Protein AF-A0A3C1JCA7-F1 (afdb_monomer)

Radius of gyration: 20.69 Å; Cα contacts (8 Å, |Δi|>4): 55; chains: 1; bounding box: 56×20×58 Å

Structure (mmCIF, N/CA/C/O backbone):
data_AF-A0A3C1JCA7-F1
#
_entry.id   AF-A0A3C1JCA7-F1
#
loop_
_atom_site.group_PDB
_atom_site.id
_atom_site.type_symbol
_atom_site.label_atom_id
_atom_site.label_alt_id
_atom_site.label_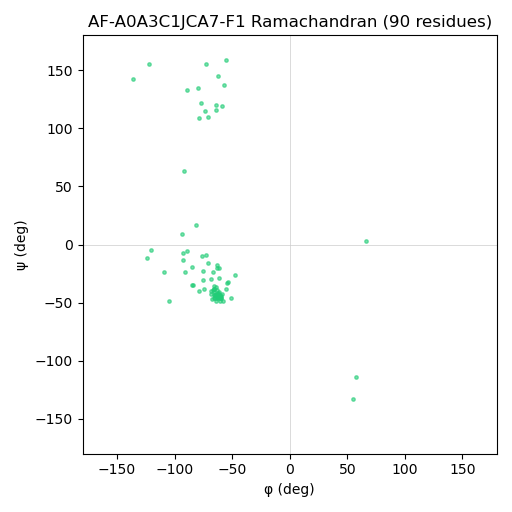comp_id
_atom_site.label_asym_id
_atom_site.label_entity_id
_atom_site.label_seq_id
_atom_site.pdbx_PDB_ins_code
_atom_site.Cartn_x
_atom_site.Cartn_y
_atom_site.Cartn_z
_atom_site.occupancy
_atom_site.B_iso_or_equiv
_atom_site.auth_seq_id
_atom_site.auth_comp_id
_atom_site.auth_asym_id
_atom_site.auth_atom_id
_atom_site.pdbx_PDB_model_num
ATOM 1 N N . MET A 1 1 ? -15.599 -6.159 27.131 1.00 44.47 1 MET A N 1
ATOM 2 C CA . MET A 1 1 ? -15.680 -4.690 27.244 1.00 44.47 1 MET A CA 1
ATOM 3 C C . MET A 1 1 ? -16.690 -4.238 26.215 1.00 44.47 1 MET A C 1
ATOM 5 O O . MET A 1 1 ? -16.390 -4.286 25.028 1.00 44.47 1 MET A O 1
ATOM 9 N N . GLU A 1 2 ? -17.920 -3.990 26.655 1.00 44.72 2 GLU A N 1
ATOM 10 C CA . GLU A 1 2 ? -19.039 -3.731 25.752 1.00 44.72 2 GLU A CA 1
ATOM 11 C C . GLU A 1 2 ? -18.906 -2.335 25.154 1.00 44.72 2 GLU A C 1
ATOM 13 O O . GLU A 1 2 ? -18.914 -1.318 25.845 1.00 44.72 2 GLU A O 1
ATOM 18 N N . ILE A 1 3 ? -18.715 -2.318 23.842 1.00 51.66 3 ILE A N 1
ATOM 19 C CA . ILE A 1 3 ? -18.825 -1.125 23.022 1.00 51.66 3 ILE A CA 1
ATOM 20 C C . ILE A 1 3 ? -20.321 -0.824 22.991 1.00 51.66 3 ILE A C 1
ATOM 22 O O . ILE A 1 3 ? -21.089 -1.597 22.420 1.00 51.66 3 ILE A O 1
ATOM 26 N N . GLY A 1 4 ? -20.750 0.247 23.656 1.00 54.81 4 GLY A N 1
ATOM 27 C CA . GLY A 1 4 ? -22.143 0.663 23.599 1.00 54.81 4 GLY A CA 1
ATOM 28 C C . GLY A 1 4 ? -22.522 0.938 22.145 1.00 54.81 4 GLY A C 1
ATOM 29 O O . GLY A 1 4 ? -21.958 1.835 21.525 1.00 54.81 4 GLY A O 1
ATOM 30 N N . ALA A 1 5 ? -23.499 0.198 21.618 1.00 56.81 5 ALA A N 1
ATOM 31 C CA . ALA A 1 5 ? -24.039 0.381 20.272 1.00 56.81 5 ALA A CA 1
ATOM 32 C C . ALA A 1 5 ? -24.394 1.842 19.875 1.00 56.81 5 ALA A C 1
ATOM 34 O O . ALA A 1 5 ? -24.335 2.128 18.679 1.00 56.81 5 ALA A O 1
ATOM 35 N N . PRO A 1 6 ? -24.725 2.788 20.792 1.00 65.88 6 PRO A N 1
ATOM 36 C CA . PRO A 1 6 ? -24.984 4.183 20.407 1.00 65.88 6 PRO A CA 1
ATOM 37 C C . PRO A 1 6 ? -23.759 5.123 20.396 1.00 65.88 6 PRO A C 1
ATOM 39 O O . PRO A 1 6 ? -23.901 6.287 20.008 1.00 65.88 6 PRO A O 1
ATOM 42 N N . ASP A 1 7 ? -22.565 4.692 20.821 1.00 63.94 7 ASP A N 1
ATOM 43 C CA . ASP A 1 7 ? -21.414 5.599 20.950 1.00 63.94 7 ASP A CA 1
ATOM 44 C C . ASP A 1 7 ? -20.749 5.873 19.578 1.00 63.94 7 ASP A C 1
ATOM 46 O O . ASP A 1 7 ? -20.063 5.028 19.002 1.00 63.94 7 ASP A O 1
ATOM 50 N N . ARG A 1 8 ? -20.906 7.103 19.058 1.00 70.81 8 ARG A N 1
ATOM 51 C CA . ARG A 1 8 ? -20.331 7.545 17.761 1.00 70.81 8 ARG A CA 1
ATOM 52 C C . ARG A 1 8 ? -18.800 7.619 17.765 1.00 70.81 8 ARG A C 1
ATOM 54 O O . ARG A 1 8 ? -18.169 7.573 16.709 1.00 70.81 8 ARG A O 1
ATOM 61 N N . TYR A 1 9 ? -18.201 7.767 18.943 1.00 70.88 9 TYR A N 1
ATOM 62 C CA . TYR A 1 9 ? -16.762 7.867 19.149 1.00 70.88 9 TYR A CA 1
ATOM 63 C C . TYR A 1 9 ? -16.333 7.011 20.343 1.00 70.88 9 TYR A C 1
ATOM 65 O O . TYR A 1 9 ? -17.004 6.926 21.367 1.00 70.88 9 TYR A O 1
ATOM 73 N N . CYS A 1 10 ? -15.173 6.377 20.218 1.00 72.12 10 CYS A N 1
ATOM 74 C CA . CYS A 1 10 ? -14.523 5.635 21.291 1.00 72.12 10 CYS A CA 1
ATOM 75 C C . CYS A 1 10 ? -14.131 6.582 22.436 1.00 72.12 10 CYS A C 1
ATOM 77 O O . CYS A 1 10 ? -13.248 7.415 22.253 1.00 72.12 10 CYS A O 1
ATOM 79 N N . ARG A 1 11 ? -14.709 6.433 23.635 1.00 67.44 11 ARG A N 1
ATOM 80 C CA . ARG A 1 11 ? -14.380 7.287 24.801 1.00 67.44 11 ARG A CA 1
ATOM 81 C C . ARG A 1 11 ? -12.922 7.193 25.253 1.00 67.44 11 ARG A C 1
ATOM 83 O O . ARG A 1 11 ? -12.384 8.145 25.797 1.00 67.44 11 ARG A O 1
ATOM 90 N N . HIS A 1 12 ? -12.282 6.050 25.025 1.00 68.06 12 HIS A N 1
ATOM 91 C CA . HIS A 1 12 ? -10.894 5.827 25.428 1.00 68.06 12 HIS A CA 1
ATOM 92 C C . HIS A 1 12 ? -9.883 6.356 24.403 1.00 68.06 12 HIS A C 1
ATOM 94 O O . HIS A 1 12 ? -8.804 6.813 24.755 1.00 68.06 12 HIS A O 1
ATOM 100 N N . CYS A 1 13 ? -10.227 6.273 23.118 1.00 69.62 13 CYS A N 1
ATOM 101 C CA . CYS A 1 13 ? -9.287 6.475 22.023 1.00 69.62 13 CYS A CA 1
ATOM 102 C C . CYS A 1 13 ? -9.656 7.626 21.078 1.00 69.62 13 CYS A C 1
ATOM 104 O O . CYS A 1 13 ? -8.899 7.918 20.157 1.00 69.62 13 CYS A O 1
ATOM 106 N N . GLY A 1 14 ? -10.820 8.256 21.265 1.00 67.38 14 GLY A N 1
ATOM 107 C CA . GLY A 1 14 ? -11.317 9.38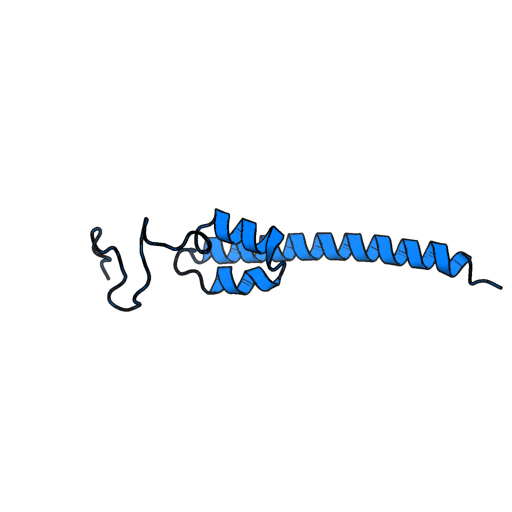4 20.470 1.00 67.38 14 GLY A CA 1
ATOM 108 C C . GLY A 1 14 ? -11.637 9.061 19.005 1.00 67.38 14 GLY A C 1
ATOM 109 O O . GLY A 1 14 ? -11.980 9.953 18.238 1.00 67.38 14 GLY A O 1
ATOM 110 N N . LYS A 1 15 ? -11.511 7.798 18.581 1.00 68.75 15 LYS A N 1
ATOM 111 C CA . LYS A 1 15 ?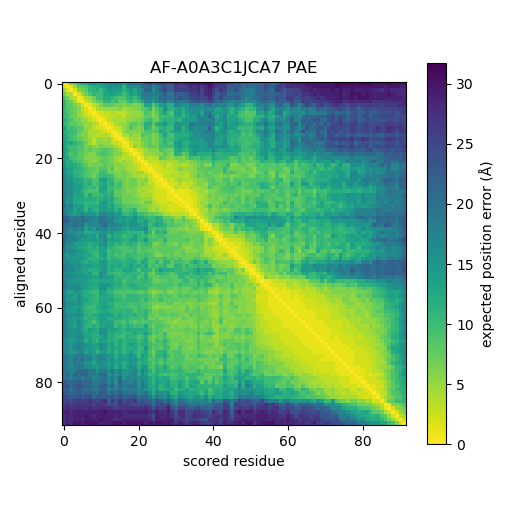 -11.717 7.384 17.186 1.00 68.75 15 LYS A CA 1
ATOM 112 C C . LYS A 1 15 ? -13.208 7.240 16.872 1.00 68.75 15 LYS A C 1
ATOM 114 O O . LYS A 1 15 ? -13.938 6.633 17.656 1.00 68.75 15 LYS A O 1
ATOM 119 N N . GLY A 1 16 ? -13.635 7.767 15.723 1.00 68.69 16 GLY A N 1
ATOM 120 C CA . GLY A 1 16 ? -14.998 7.602 15.210 1.00 68.69 16 GLY A CA 1
ATOM 121 C C . GLY A 1 16 ? -15.331 6.133 14.927 1.00 68.69 16 GLY A C 1
ATOM 122 O O . GLY A 1 16 ? -14.452 5.368 14.525 1.00 68.69 16 GLY A O 1
ATOM 123 N N . GLN A 1 17 ? -16.584 5.743 15.157 1.00 68.94 17 GLN A N 1
ATOM 124 C CA . GLN A 1 17 ? -17.107 4.391 14.938 1.00 68.94 17 GLN A CA 1
ATOM 125 C C . GLN A 1 17 ? -18.290 4.407 13.957 1.00 68.94 17 GLN A C 1
ATOM 127 O O . GLN A 1 17 ? -18.957 5.429 13.786 1.00 68.94 17 GLN A O 1
ATOM 132 N N . GLY A 1 18 ? -18.538 3.276 13.287 1.00 71.12 18 GLY A N 1
ATOM 133 C CA . GLY A 1 18 ? -19.610 3.131 12.294 1.00 71.12 18 GLY A CA 1
ATOM 134 C C . GLY A 1 18 ? -19.516 4.130 11.132 1.00 71.12 18 GLY A C 1
ATOM 135 O O . GLY A 1 18 ? -18.586 4.096 10.327 1.00 71.12 18 GLY A O 1
ATOM 136 N N . GLU A 1 19 ? -20.493 5.032 11.030 1.00 67.94 19 GLU A N 1
ATOM 137 C CA . GLU A 1 19 ? -20.533 6.049 9.972 1.00 67.94 19 GLU A CA 1
ATOM 138 C C . GLU A 1 19 ? -19.552 7.210 10.175 1.00 67.94 19 GLU A C 1
ATOM 140 O O . GLU A 1 19 ? -19.137 7.817 9.189 1.00 67.94 19 GLU A O 1
ATOM 145 N N . TYR A 1 20 ? -19.117 7.481 11.411 1.00 70.38 20 TYR A N 1
ATOM 146 C CA . TYR A 1 20 ? -18.278 8.640 11.770 1.00 70.38 20 TYR A CA 1
ATOM 147 C C . TYR A 1 20 ? -16.785 8.444 11.491 1.00 70.38 20 TYR A C 1
ATOM 149 O O . TYR A 1 20 ? -15.921 9.160 12.001 1.00 70.38 20 TYR A O 1
ATOM 157 N N . ILE A 1 21 ? -16.464 7.448 10.678 1.00 72.25 21 ILE A N 1
ATOM 158 C CA . ILE A 1 21 ? -15.104 7.132 10.283 1.00 72.25 21 ILE A CA 1
ATOM 159 C C . ILE A 1 21 ? -14.747 7.922 9.025 1.00 72.25 21 ILE A C 1
ATOM 161 O O . ILE A 1 21 ? -15.494 7.864 8.041 1.00 72.25 21 ILE A O 1
ATOM 165 N N . PRO A 1 22 ? -13.572 8.576 8.994 1.00 73.25 22 PRO A N 1
ATOM 166 C CA . PRO A 1 22 ? -13.107 9.261 7.800 1.00 73.25 22 PRO A CA 1
ATOM 167 C C . PRO A 1 22 ? -13.029 8.317 6.597 1.00 73.25 22 PRO A C 1
ATOM 169 O O . PRO A 1 22 ? -12.539 7.192 6.706 1.00 73.25 22 PRO A O 1
ATOM 172 N N . TRP A 1 23 ? -13.475 8.783 5.430 1.00 72.50 23 TRP A N 1
ATOM 173 C CA . TRP A 1 23 ? -13.586 7.975 4.209 1.00 72.50 23 TRP A CA 1
ATOM 174 C C . TRP A 1 23 ? -12.280 7.256 3.823 1.00 72.50 23 TRP A C 1
ATOM 176 O O . TRP A 1 23 ? -12.324 6.131 3.334 1.00 72.50 23 TRP A O 1
ATOM 186 N N . TYR A 1 24 ? -11.123 7.856 4.118 1.00 67.75 24 TYR A N 1
ATOM 187 C CA . TYR A 1 24 ? -9.794 7.296 3.851 1.00 67.75 24 TYR A CA 1
ATOM 188 C C . TYR A 1 24 ? -9.418 6.106 4.752 1.00 67.75 24 TYR A C 1
ATOM 190 O O . TYR A 1 24 ? -8.508 5.354 4.420 1.00 67.75 24 TYR A O 1
ATOM 198 N N . TYR A 1 25 ? -10.131 5.888 5.862 1.00 67.75 25 TYR A N 1
ATOM 199 C CA . TYR A 1 25 ? -10.013 4.681 6.691 1.00 67.75 25 TYR A CA 1
ATOM 200 C C . TYR A 1 25 ? -11.019 3.582 6.315 1.00 67.75 25 TYR A C 1
ATOM 202 O O . TYR A 1 25 ? -10.922 2.467 6.837 1.00 67.75 25 TYR A O 1
ATOM 210 N N . ARG A 1 26 ? -11.972 3.855 5.409 1.00 72.06 26 ARG A N 1
ATOM 211 C CA . ARG A 1 26 ? -12.862 2.821 4.858 1.00 72.06 26 ARG A CA 1
ATOM 212 C C . ARG A 1 26 ? -12.087 1.924 3.892 1.00 72.06 26 ARG A C 1
ATOM 214 O O . ARG A 1 26 ? -11.115 2.356 3.281 1.00 72.06 26 ARG A O 1
ATOM 221 N N . HIS A 1 27 ? -12.556 0.689 3.713 1.00 67.88 27 HIS A N 1
ATOM 222 C CA . HIS A 1 27 ? -11.911 -0.316 2.855 1.00 67.88 27 HIS A CA 1
ATOM 223 C C . HIS A 1 27 ? -11.614 0.216 1.444 1.00 67.88 27 HIS A C 1
ATOM 225 O O . HIS A 1 27 ? -10.491 0.104 0.962 1.00 67.88 27 HIS A O 1
ATOM 231 N N . TRP A 1 28 ? -12.583 0.893 0.828 1.00 70.94 28 TRP A N 1
ATOM 232 C CA . TRP A 1 28 ? -12.422 1.525 -0.484 1.00 70.94 28 TRP A CA 1
ATOM 233 C C . TRP A 1 28 ? -11.425 2.689 -0.478 1.00 70.94 28 TRP A C 1
ATOM 235 O O . TRP A 1 28 ? -10.627 2.809 -1.402 1.00 70.94 28 TRP A O 1
ATOM 245 N N . GLY A 1 29 ? -11.422 3.515 0.574 1.00 72.06 29 GLY A N 1
ATOM 246 C CA . GLY A 1 29 ? -10.485 4.633 0.712 1.00 72.06 29 GLY A CA 1
ATOM 247 C C . GLY A 1 29 ? -9.037 4.169 0.867 1.00 72.06 29 GLY A C 1
ATOM 248 O O . GLY A 1 29 ? -8.145 4.748 0.252 1.00 72.06 29 GLY A O 1
ATOM 249 N N . ILE A 1 30 ? -8.814 3.078 1.608 1.00 70.19 30 ILE A N 1
ATOM 250 C CA . ILE A 1 30 ? -7.500 2.439 1.740 1.00 70.19 30 ILE A CA 1
ATOM 251 C C . ILE A 1 30 ? -7.037 1.903 0.383 1.00 70.19 30 ILE A C 1
ATOM 253 O O . ILE A 1 30 ? -5.918 2.198 -0.023 1.00 70.19 30 ILE A O 1
ATOM 257 N N . ILE A 1 31 ? -7.885 1.171 -0.348 1.00 69.31 31 ILE A N 1
ATOM 258 C CA . ILE A 1 31 ? -7.544 0.648 -1.684 1.00 69.31 31 ILE A CA 1
ATOM 259 C C . ILE A 1 31 ? -7.168 1.791 -2.631 1.00 69.31 31 ILE A C 1
ATOM 261 O O . 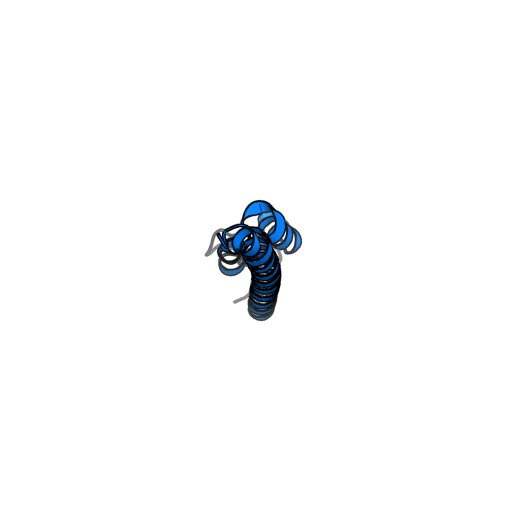ILE A 1 31 ? -6.121 1.742 -3.273 1.00 69.31 31 ILE A O 1
ATOM 265 N N . LEU A 1 32 ? -7.985 2.844 -2.673 1.00 73.62 32 LEU A N 1
ATOM 266 C CA . LEU A 1 32 ? -7.789 3.976 -3.574 1.00 73.62 32 LEU A CA 1
ATOM 267 C C . LEU A 1 32 ? -6.508 4.750 -3.234 1.00 73.62 32 LEU A C 1
ATOM 269 O O . LEU A 1 32 ? -5.712 5.033 -4.124 1.00 73.62 32 LEU A O 1
ATOM 273 N N . MET A 1 33 ? -6.238 5.008 -1.951 1.00 69.69 33 MET A N 1
ATOM 274 C CA . MET A 1 33 ? -4.988 5.644 -1.518 1.00 69.69 33 MET A CA 1
ATOM 275 C C . MET A 1 33 ? -3.755 4.783 -1.781 1.00 69.69 33 MET A C 1
ATOM 277 O O . MET A 1 33 ? -2.700 5.312 -2.130 1.00 69.69 33 MET A O 1
ATOM 281 N N . THR A 1 34 ? -3.879 3.467 -1.640 1.00 68.19 34 THR A N 1
ATOM 282 C CA . THR A 1 34 ? -2.753 2.557 -1.850 1.00 68.19 34 THR A CA 1
ATOM 283 C C . THR A 1 34 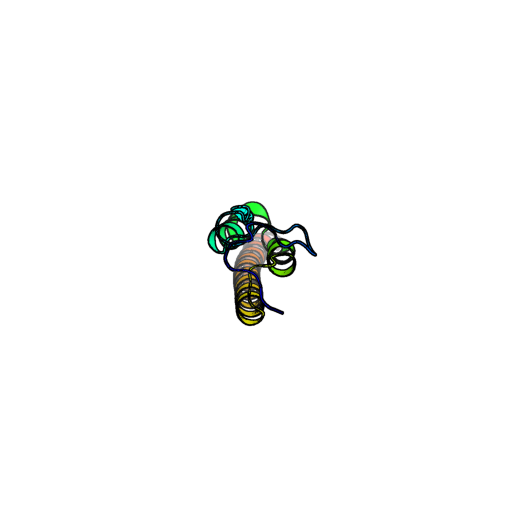? -2.424 2.398 -3.332 1.00 68.19 34 THR A C 1
ATOM 285 O O . THR A 1 34 ? -1.253 2.374 -3.692 1.00 68.19 34 THR A O 1
ATOM 288 N N . LEU A 1 35 ? -3.436 2.350 -4.202 1.00 67.00 35 LEU A N 1
ATOM 289 C CA . LEU A 1 35 ? -3.237 2.229 -5.648 1.00 67.00 35 LEU A CA 1
ATOM 290 C C . LEU A 1 35 ? -2.848 3.552 -6.319 1.00 67.00 35 LEU A C 1
ATOM 292 O O . LEU A 1 35 ? -1.998 3.539 -7.202 1.00 67.00 35 LEU A O 1
ATOM 296 N N . PHE A 1 36 ? -3.445 4.680 -5.918 1.00 66.00 36 PHE A N 1
ATOM 297 C CA . PHE A 1 36 ? -3.297 5.953 -6.641 1.00 66.00 36 PHE A CA 1
ATOM 298 C C . PHE A 1 36 ? -2.462 7.017 -5.922 1.00 66.00 36 PHE A C 1
ATOM 300 O O . PHE A 1 36 ? -1.955 7.916 -6.582 1.00 66.00 36 PHE A O 1
ATOM 307 N N . GLY A 1 37 ? -2.337 6.965 -4.593 1.00 64.12 37 GLY A N 1
ATOM 308 C CA . GLY A 1 37 ? -1.710 8.049 -3.824 1.00 64.12 37 GLY A CA 1
ATOM 309 C C . GLY A 1 37 ? -0.304 7.740 -3.318 1.00 64.12 37 GLY A C 1
ATOM 310 O O . GLY A 1 37 ? 0.597 8.562 -3.444 1.00 64.12 37 GLY A O 1
ATOM 311 N N . LEU A 1 38 ? -0.123 6.573 -2.699 1.00 63.62 38 LEU A N 1
ATOM 312 C CA . LEU A 1 38 ? 1.054 6.277 -1.871 1.00 63.62 38 LEU A CA 1
ATOM 313 C C . LEU A 1 38 ? 1.825 5.024 -2.306 1.00 63.62 38 LEU A C 1
ATOM 315 O O . LEU A 1 38 ? 2.927 4.792 -1.809 1.00 63.62 38 LEU A O 1
ATOM 319 N N . GLY A 1 39 ? 1.278 4.200 -3.204 1.00 69.75 39 GLY A N 1
ATOM 320 C CA . GLY A 1 39 ? 1.897 2.928 -3.581 1.00 69.75 39 GLY A CA 1
ATOM 321 C C . GLY A 1 39 ? 2.164 2.051 -2.343 1.00 69.75 39 GLY A C 1
ATOM 322 O O . GLY A 1 39 ? 1.293 1.946 -1.472 1.00 69.75 39 GLY A O 1
ATOM 323 N N . PRO A 1 40 ? 3.365 1.460 -2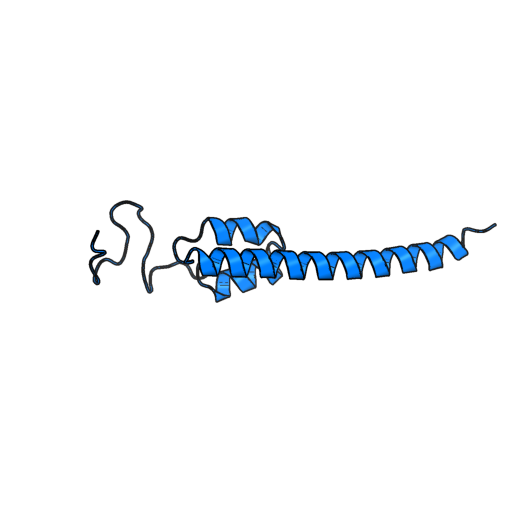.181 1.00 66.06 40 PRO A N 1
ATOM 324 C CA . PRO A 1 40 ? 3.681 0.619 -1.022 1.00 66.06 40 PRO A CA 1
ATOM 325 C C . PRO A 1 40 ? 3.593 1.370 0.320 1.00 66.06 40 PRO A C 1
ATOM 327 O O . PRO A 1 40 ? 3.381 0.746 1.359 1.00 66.06 40 PRO A O 1
ATOM 330 N N . PHE A 1 41 ? 3.660 2.708 0.331 1.00 68.62 41 PHE A N 1
ATOM 331 C CA . PHE A 1 41 ? 3.515 3.509 1.553 1.00 68.62 41 PHE A CA 1
ATOM 332 C C . PHE A 1 41 ? 2.071 3.559 2.090 1.00 68.62 41 PHE A C 1
ATOM 334 O O . PHE A 1 41 ? 1.853 3.972 3.231 1.00 68.62 41 PHE A O 1
ATOM 341 N N . GLY A 1 42 ? 1.080 3.063 1.334 1.00 65.69 42 GLY A N 1
ATOM 342 C CA . GLY A 1 42 ? -0.295 2.878 1.818 1.00 65.69 42 GLY A CA 1
ATOM 343 C C . GLY A 1 42 ? -0.412 1.872 2.974 1.00 65.69 42 GLY A C 1
ATOM 344 O O . GLY A 1 42 ? -1.373 1.915 3.744 1.00 65.69 42 GLY A O 1
ATOM 345 N N . LEU A 1 43 ? 0.609 1.028 3.181 1.00 66.00 43 LEU A N 1
ATOM 346 C CA . LEU A 1 43 ? 0.710 0.111 4.323 1.00 66.00 43 LEU A CA 1
ATOM 347 C C . LEU A 1 43 ? 0.580 0.812 5.683 1.00 66.00 43 LEU A C 1
ATOM 349 O O . LEU A 1 43 ? -0.011 0.256 6.612 1.00 66.00 43 LEU A O 1
ATOM 353 N N . ILE A 1 44 ? 1.04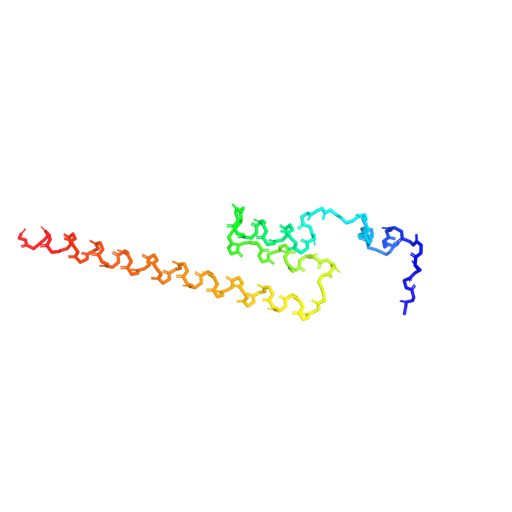9 2.058 5.798 1.00 69.00 44 ILE A N 1
ATOM 354 C CA . ILE A 1 44 ? 0.943 2.839 7.038 1.00 69.00 44 ILE A CA 1
ATOM 355 C C . ILE A 1 44 ? -0.530 3.093 7.399 1.00 69.00 44 ILE A C 1
ATOM 357 O O . ILE A 1 44 ? -0.913 2.989 8.567 1.00 69.00 44 ILE A O 1
ATOM 361 N N . LEU A 1 45 ? -1.385 3.364 6.407 1.00 66.25 45 LEU A N 1
ATOM 362 C CA . LEU A 1 45 ? -2.824 3.571 6.609 1.00 66.25 45 LEU A CA 1
ATOM 363 C C . LEU A 1 45 ? -3.525 2.278 7.038 1.00 66.25 45 LEU A C 1
ATOM 365 O O . LEU A 1 45 ? -4.357 2.303 7.947 1.00 66.25 45 LEU A O 1
ATOM 369 N N . VAL A 1 46 ? -3.141 1.143 6.447 1.00 67.81 46 VAL A N 1
ATOM 370 C CA . VAL A 1 46 ? -3.653 -0.193 6.799 1.00 67.81 46 VAL A CA 1
ATOM 371 C C . VAL A 1 46 ? -3.347 -0.534 8.262 1.00 67.81 46 VAL A C 1
ATOM 373 O O . VAL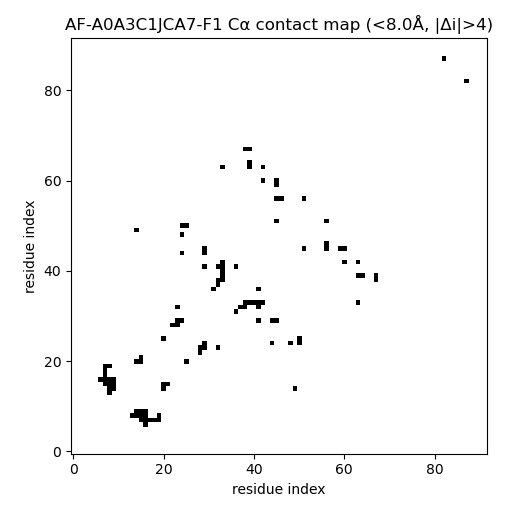 A 1 46 ? -4.215 -1.016 8.994 1.00 67.81 46 VAL A O 1
ATOM 376 N N . TRP A 1 47 ? -2.130 -0.236 8.720 1.00 66.19 47 TRP A N 1
ATOM 377 C CA . TRP A 1 47 ? -1.687 -0.525 10.087 1.00 66.19 47 TRP A CA 1
ATOM 378 C C . TRP A 1 47 ? -2.282 0.428 11.125 1.00 66.19 47 TRP A C 1
ATOM 380 O O . TRP A 1 47 ? -2.524 0.038 12.271 1.00 66.19 47 TRP A O 1
ATOM 390 N N . ARG A 1 48 ? -2.558 1.670 10.727 1.00 67.81 48 ARG A N 1
ATOM 391 C CA . ARG A 1 48 ? -3.145 2.692 11.599 1.00 67.81 48 ARG A CA 1
ATOM 392 C C . ARG A 1 48 ? -4.673 2.615 11.665 1.00 67.81 48 ARG A C 1
ATOM 394 O O . ARG A 1 48 ? -5.259 3.127 12.626 1.00 67.81 48 ARG A O 1
ATOM 401 N N . SER A 1 49 ? -5.312 1.954 10.694 1.00 63.41 49 SER A N 1
ATOM 402 C CA . SER A 1 49 ? -6.766 1.810 10.644 1.00 63.41 49 SER A CA 1
ATOM 403 C C . SER A 1 49 ? -7.292 0.994 11.838 1.00 63.41 49 SER A C 1
ATOM 405 O O . SER A 1 49 ? -6.900 -0.167 12.009 1.00 63.41 49 SER A O 1
ATOM 407 N N . PRO A 1 50 ? -8.177 1.576 12.673 1.00 62.78 50 PRO A N 1
ATOM 408 C CA . PRO A 1 50 ? -8.834 0.891 13.790 1.00 62.78 50 PRO A CA 1
ATOM 409 C C . PRO A 1 50 ? -9.970 -0.045 13.344 1.00 62.78 50 PRO A C 1
ATOM 411 O O . PRO A 1 50 ? -10.499 -0.781 14.166 1.00 62.78 50 PRO A O 1
ATOM 414 N N . LEU A 1 51 ? -10.366 0.017 12.070 1.00 63.47 51 LEU A N 1
ATOM 415 C CA . LEU A 1 51 ? -11.506 -0.719 11.514 1.00 63.47 51 LEU A CA 1
ATOM 416 C C . LEU A 1 51 ? -11.169 -2.078 10.953 1.00 63.47 51 LEU A C 1
ATOM 418 O O . LEU A 1 51 ? -12.054 -2.912 10.791 1.00 63.47 51 LEU A O 1
ATOM 422 N N . LEU A 1 52 ? -9.913 -2.273 10.571 1.00 64.38 52 LEU A N 1
ATOM 423 C CA . LEU A 1 52 ? -9.501 -3.534 9.996 1.00 64.38 52 LEU A CA 1
ATOM 424 C C . LEU A 1 52 ? -9.338 -4.549 11.119 1.00 64.38 52 LEU A C 1
ATOM 426 O O . LEU A 1 52 ? -8.518 -4.366 12.023 1.00 64.38 52 LEU A O 1
ATOM 430 N N . SER A 1 53 ? -10.087 -5.645 11.012 1.00 66.12 53 SER A N 1
ATOM 431 C CA . SER A 1 53 ? -9.794 -6.864 11.755 1.00 66.12 53 SER A CA 1
ATOM 432 C C . SER A 1 53 ? -8.357 -7.317 11.465 1.00 66.12 53 SER A C 1
ATOM 434 O O . SER A 1 53 ? -7.753 -6.953 10.448 1.00 66.12 53 SER A O 1
ATOM 436 N N . ARG A 1 54 ? -7.782 -8.123 12.364 1.00 70.31 54 ARG A N 1
ATOM 437 C CA . ARG A 1 54 ? -6.420 -8.655 12.186 1.00 70.31 54 ARG A CA 1
ATOM 438 C C . ARG A 1 54 ? -6.269 -9.401 10.854 1.00 70.31 54 ARG A C 1
ATOM 440 O O . ARG A 1 54 ? -5.253 -9.240 10.185 1.00 70.31 54 ARG A O 1
ATOM 447 N N . GLU A 1 55 ? -7.304 -10.135 10.451 1.00 69.56 55 GLU A N 1
ATOM 448 C CA . GLU A 1 55 ? -7.360 -10.872 9.185 1.00 69.56 55 GLU A CA 1
ATOM 449 C C . GLU A 1 55 ? -7.391 -9.939 7.974 1.00 69.56 55 GLU A C 1
ATOM 451 O O . GLU A 1 55 ? -6.590 -10.095 7.055 1.00 69.56 55 GLU A O 1
ATOM 456 N N . ALA A 1 56 ? -8.242 -8.907 7.998 1.00 68.69 56 ALA A N 1
ATOM 457 C CA . ALA A 1 56 ? -8.303 -7.932 6.915 1.00 68.69 56 ALA A CA 1
ATOM 458 C C . ALA A 1 56 ? -6.958 -7.207 6.752 1.00 68.69 56 ALA A C 1
ATOM 460 O O . ALA A 1 56 ? -6.470 -7.033 5.638 1.00 68.69 56 ALA A O 1
ATOM 461 N N . ARG A 1 57 ? -6.302 -6.844 7.860 1.00 73.44 57 ARG A N 1
ATOM 462 C CA . ARG A 1 57 ? -4.969 -6.220 7.840 1.00 73.44 57 ARG A CA 1
ATOM 463 C C . ARG A 1 57 ? -3.919 -7.105 7.165 1.00 73.44 57 ARG A C 1
ATOM 465 O O . ARG A 1 57 ? -3.119 -6.594 6.376 1.00 73.44 57 ARG A O 1
ATOM 472 N N . ALA A 1 58 ? -3.936 -8.406 7.447 1.00 73.69 58 ALA A N 1
ATOM 473 C CA . ALA A 1 58 ? -3.051 -9.371 6.802 1.00 73.69 58 ALA A CA 1
ATOM 474 C C . ALA A 1 58 ? -3.358 -9.504 5.301 1.00 73.69 58 ALA A C 1
ATOM 476 O O . ALA A 1 58 ? -2.438 -9.412 4.489 1.00 73.69 58 ALA A O 1
ATOM 477 N N . ALA A 1 59 ? -4.637 -9.617 4.925 1.00 79.25 59 ALA A N 1
ATOM 478 C CA . ALA A 1 59 ? -5.066 -9.716 3.530 1.00 79.25 59 ALA A CA 1
ATOM 479 C C . ALA A 1 59 ? -4.643 -8.493 2.699 1.00 79.25 59 ALA A C 1
ATOM 481 O O . ALA A 1 59 ? -4.065 -8.644 1.624 1.00 79.25 59 ALA A O 1
ATOM 482 N N . TYR A 1 60 ? -4.851 -7.278 3.220 1.00 73.31 60 TYR A N 1
ATOM 483 C CA . TYR A 1 60 ? -4.414 -6.052 2.547 1.00 73.31 60 TYR A CA 1
ATOM 484 C C . TYR A 1 60 ? -2.893 -5.973 2.428 1.00 73.31 60 TYR A C 1
ATOM 486 O O . TYR A 1 60 ? -2.385 -5.629 1.368 1.00 73.31 60 TYR A O 1
ATOM 494 N N . THR A 1 61 ? -2.155 -6.332 3.479 1.00 79.44 61 THR A N 1
ATOM 495 C CA . THR A 1 61 ? -0.685 -6.340 3.437 1.00 79.44 61 THR A CA 1
ATOM 496 C C . THR A 1 61 ? -0.169 -7.294 2.359 1.00 79.44 61 THR A C 1
ATOM 498 O O . THR A 1 61 ? 0.673 -6.907 1.549 1.00 79.44 61 THR A O 1
ATOM 501 N N . ALA A 1 62 ? -0.720 -8.510 2.300 1.00 81.69 62 ALA A N 1
ATOM 502 C CA . ALA A 1 62 ? -0.373 -9.503 1.290 1.00 81.69 62 ALA A CA 1
ATOM 503 C C . ALA A 1 62 ? -0.715 -9.023 -0.131 1.00 81.69 62 ALA A C 1
ATOM 505 O O . ALA A 1 62 ? 0.120 -9.123 -1.027 1.00 81.69 62 ALA A O 1
ATOM 506 N N . ALA A 1 63 ? -1.902 -8.441 -0.331 1.00 81.88 63 ALA A N 1
ATOM 507 C CA . ALA A 1 63 ? -2.317 -7.908 -1.626 1.00 81.88 63 ALA A CA 1
ATOM 508 C C . ALA A 1 63 ? -1.402 -6.769 -2.107 1.00 81.88 63 ALA A C 1
ATOM 510 O O . ALA A 1 63 ? -0.990 -6.758 -3.265 1.00 81.88 63 ALA A O 1
ATOM 511 N N . ILE A 1 64 ? -1.038 -5.837 -1.221 1.00 79.56 64 ILE A N 1
ATOM 512 C CA . ILE A 1 64 ? -0.154 -4.709 -1.552 1.00 79.56 64 ILE A CA 1
ATOM 513 C C . ILE A 1 64 ? 1.241 -5.207 -1.923 1.00 79.56 64 ILE A C 1
ATOM 515 O O . ILE A 1 64 ? 1.804 -4.751 -2.917 1.00 79.56 64 ILE A O 1
ATOM 519 N N . LEU A 1 65 ? 1.789 -6.159 -1.162 1.00 82.25 65 LEU A N 1
ATOM 520 C CA . LEU A 1 65 ? 3.082 -6.770 -1.472 1.00 82.25 65 LEU A CA 1
ATOM 521 C C . LEU A 1 65 ? 3.060 -7.479 -2.826 1.00 82.25 65 LEU A C 1
ATOM 523 O O . LEU A 1 65 ? 3.972 -7.280 -3.625 1.00 82.25 65 LEU A O 1
ATOM 527 N N . LEU A 1 66 ? 2.003 -8.245 -3.110 1.00 84.31 66 LEU A N 1
ATOM 528 C CA . LEU A 1 66 ? 1.843 -8.944 -4.382 1.00 84.31 66 LEU A CA 1
ATOM 529 C C . LEU A 1 66 ? 1.801 -7.961 -5.559 1.00 84.31 66 LEU A C 1
ATOM 531 O O . LEU A 1 66 ? 2.534 -8.127 -6.530 1.00 84.31 66 LEU A O 1
ATOM 535 N N . VAL A 1 67 ? 0.979 -6.914 -5.459 1.00 83.00 67 VAL A N 1
ATOM 536 C CA . VAL A 1 67 ? 0.872 -5.883 -6.501 1.00 83.00 67 VAL A CA 1
ATOM 537 C C . VAL A 1 67 ? 2.201 -5.153 -6.680 1.00 83.00 67 VAL A C 1
ATOM 539 O O . VAL A 1 67 ? 2.654 -4.982 -7.809 1.00 83.00 67 VAL A O 1
ATOM 542 N N . THR A 1 68 ? 2.862 -4.777 -5.583 1.00 81.94 68 THR A N 1
ATOM 543 C CA . THR A 1 68 ? 4.168 -4.101 -5.625 1.00 81.94 68 THR A CA 1
ATOM 544 C C . THR A 1 68 ? 5.214 -4.973 -6.317 1.00 81.94 68 THR A C 1
ATOM 546 O O . THR A 1 68 ? 5.937 -4.487 -7.184 1.00 81.94 68 THR A O 1
ATOM 549 N N . TYR A 1 69 ? 5.262 -6.266 -5.988 1.00 85.31 69 TYR A N 1
ATOM 550 C CA . TYR A 1 69 ? 6.170 -7.223 -6.614 1.00 85.31 69 TYR A CA 1
ATOM 551 C C . TYR A 1 69 ? 5.900 -7.375 -8.113 1.00 85.31 69 TYR A C 1
ATOM 553 O O . TYR A 1 69 ? 6.832 -7.312 -8.910 1.00 85.31 69 TYR A O 1
ATOM 561 N N . LEU A 1 70 ? 4.632 -7.512 -8.514 1.00 86.94 70 LEU A N 1
ATOM 562 C CA . LEU A 1 70 ? 4.264 -7.618 -9.926 1.00 86.94 70 LEU A CA 1
ATOM 563 C C . LEU A 1 70 ? 4.676 -6.371 -10.711 1.00 86.94 70 LEU A C 1
ATOM 565 O O . LEU A 1 70 ? 5.256 -6.491 -11.786 1.00 86.94 70 LEU A O 1
ATOM 569 N N . VAL A 1 71 ? 4.413 -5.177 -10.180 1.00 85.75 71 VAL A N 1
ATOM 570 C CA . VAL A 1 71 ? 4.812 -3.918 -10.827 1.00 85.75 71 VAL A CA 1
ATOM 571 C C . VAL A 1 71 ? 6.335 -3.825 -10.939 1.00 85.75 71 VAL A C 1
ATOM 573 O O . VAL A 1 71 ? 6.845 -3.482 -12.006 1.00 85.75 71 VAL A O 1
ATOM 576 N N . ALA A 1 72 ? 7.063 -4.184 -9.880 1.00 85.44 72 ALA A N 1
ATOM 577 C CA . ALA A 1 72 ? 8.521 -4.195 -9.881 1.00 85.44 72 ALA A CA 1
ATOM 578 C C . ALA A 1 72 ? 9.098 -5.193 -10.901 1.00 85.44 72 ALA A C 1
ATOM 580 O O . ALA A 1 72 ? 10.004 -4.829 -11.644 1.00 85.44 72 ALA A O 1
ATOM 581 N N . ASP A 1 73 ? 8.547 -6.407 -11.001 1.00 88.50 73 ASP A N 1
ATOM 582 C CA . ASP A 1 73 ? 8.968 -7.410 -11.990 1.00 88.50 73 ASP A CA 1
ATOM 583 C C . ASP A 1 73 ? 8.726 -6.916 -13.423 1.00 88.50 73 ASP A C 1
ATOM 585 O O . ASP A 1 73 ? 9.604 -7.022 -14.279 1.00 88.50 73 ASP A O 1
ATOM 589 N N . ARG A 1 74 ? 7.570 -6.296 -13.695 1.00 89.25 74 ARG A N 1
ATOM 590 C CA . ARG A 1 74 ? 7.288 -5.717 -15.019 1.00 89.25 74 ARG A CA 1
ATOM 591 C C . ARG A 1 74 ? 8.247 -4.583 -15.357 1.00 89.25 74 ARG A C 1
ATOM 593 O O . ARG A 1 74 ? 8.794 -4.579 -16.457 1.00 89.25 74 ARG A O 1
ATOM 600 N N . LEU A 1 75 ? 8.490 -3.666 -14.423 1.00 89.44 75 LEU A N 1
ATOM 601 C CA . LEU A 1 75 ? 9.450 -2.579 -14.611 1.00 89.44 75 LEU A CA 1
ATOM 602 C C . LEU A 1 75 ? 10.867 -3.110 -14.824 1.00 89.44 75 LEU A C 1
ATOM 604 O O . LEU A 1 75 ? 11.557 -2.638 -15.721 1.00 89.44 75 LEU A O 1
ATOM 608 N N . TYR A 1 76 ? 11.283 -4.122 -14.063 1.00 89.56 76 TYR A N 1
ATOM 609 C CA . TYR A 1 76 ? 12.597 -4.740 -14.202 1.00 89.56 76 TYR A CA 1
ATOM 610 C C . TYR A 1 76 ? 12.764 -5.439 -15.554 1.00 89.56 76 TYR A C 1
ATOM 612 O O . TYR A 1 76 ? 13.783 -5.264 -16.218 1.00 89.56 76 TYR A O 1
ATOM 620 N N . ARG A 1 77 ? 11.753 -6.181 -16.019 1.00 87.94 77 ARG A N 1
ATOM 621 C CA . ARG A 1 77 ? 11.759 -6.808 -17.352 1.00 87.94 77 ARG A CA 1
ATOM 622 C C . ARG A 1 77 ? 11.820 -5.778 -18.473 1.00 87.94 77 ARG A C 1
ATOM 624 O O . ARG A 1 77 ? 12.560 -5.958 -19.431 1.00 87.94 77 ARG A O 1
ATOM 631 N N . VAL A 1 78 ? 11.060 -4.692 -18.352 1.00 89.38 78 VAL A N 1
ATOM 632 C CA . VAL A 1 78 ? 11.094 -3.595 -19.326 1.00 89.38 78 VAL A CA 1
ATOM 633 C C . VAL A 1 78 ? 12.466 -2.923 -19.307 1.00 89.38 78 VAL A C 1
ATOM 635 O O . VAL A 1 78 ? 13.067 -2.741 -20.358 1.00 89.38 78 VAL A O 1
ATOM 638 N N . TRP A 1 79 ? 13.007 -2.626 -18.128 1.00 88.12 79 TRP A N 1
ATOM 639 C CA . TRP A 1 79 ? 14.328 -2.024 -17.966 1.00 88.12 79 TRP A CA 1
ATOM 640 C C . TRP A 1 79 ? 15.452 -2.894 -18.534 1.00 88.12 79 TRP A C 1
ATOM 642 O O . TRP A 1 79 ? 16.300 -2.400 -19.270 1.00 88.12 79 TRP A O 1
ATOM 652 N N . THR A 1 80 ? 15.447 -4.193 -18.233 1.00 86.50 80 THR A N 1
ATOM 653 C CA . THR A 1 80 ? 16.432 -5.151 -18.759 1.00 86.50 80 THR A CA 1
ATOM 654 C C . THR A 1 80 ? 16.302 -5.323 -20.268 1.00 86.50 80 THR A C 1
ATOM 656 O O . THR A 1 80 ? 17.319 -5.365 -20.955 1.00 86.50 80 THR A O 1
ATOM 659 N N . PHE A 1 81 ? 15.082 -5.327 -20.812 1.00 87.12 81 PHE A N 1
ATOM 660 C CA . PHE A 1 81 ? 14.856 -5.279 -22.257 1.00 87.12 81 PHE A CA 1
ATOM 661 C C . PHE A 1 81 ? 15.420 -3.995 -22.880 1.00 87.12 81 PHE A C 1
ATOM 663 O O . PHE A 1 81 ? 16.120 -4.064 -23.885 1.00 87.12 81 PHE A O 1
ATOM 670 N N . PHE A 1 82 ? 15.183 -2.832 -22.266 1.00 87.00 82 PHE A N 1
ATOM 671 C CA . PHE A 1 82 ? 15.748 -1.558 -22.715 1.00 87.00 82 PHE A CA 1
ATOM 672 C C . PHE A 1 82 ? 17.276 -1.545 -22.643 1.00 87.00 82 PHE A C 1
ATOM 674 O O . PHE A 1 82 ? 17.917 -1.098 -23.588 1.00 87.00 82 PHE A O 1
ATOM 681 N N . GLN A 1 83 ? 17.878 -2.061 -21.569 1.00 83.44 83 GLN A N 1
ATOM 682 C CA . GLN A 1 83 ? 19.330 -2.207 -21.473 1.00 83.44 83 GLN A CA 1
ATOM 683 C C . GLN A 1 83 ? 19.883 -3.181 -22.511 1.00 83.44 83 GLN A C 1
ATOM 685 O O . GLN A 1 83 ? 20.952 -2.922 -23.040 1.00 83.44 83 GLN A O 1
ATOM 690 N N . ALA A 1 84 ? 19.183 -4.266 -22.840 1.00 81.19 84 ALA A N 1
ATOM 691 C CA . ALA A 1 84 ? 19.601 -5.169 -23.908 1.00 81.19 84 ALA A CA 1
ATOM 692 C C . ALA A 1 84 ? 19.480 -4.502 -25.290 1.00 81.19 84 ALA A C 1
ATOM 694 O O . ALA A 1 84 ? 20.397 -4.596 -26.102 1.00 81.19 84 ALA A O 1
ATOM 695 N N . ALA A 1 85 ? 18.391 -3.770 -25.538 1.00 80.75 85 ALA A N 1
ATOM 696 C CA . ALA A 1 85 ? 18.166 -3.038 -26.781 1.00 80.75 85 ALA A CA 1
ATOM 697 C C . ALA A 1 85 ? 19.167 -1.883 -26.979 1.00 80.75 85 ALA A C 1
ATOM 699 O O . ALA A 1 85 ? 19.667 -1.687 -28.082 1.00 80.75 85 ALA A O 1
ATOM 700 N N . MET A 1 86 ? 19.493 -1.135 -25.918 1.00 73.06 86 MET A N 1
ATOM 701 C CA . MET A 1 86 ? 20.458 -0.026 -25.965 1.00 73.06 86 MET A CA 1
ATOM 702 C C . MET A 1 86 ? 21.911 -0.493 -25.803 1.00 73.06 86 MET A C 1
ATOM 704 O O . MET A 1 86 ? 22.802 0.057 -26.436 1.00 73.06 86 MET A O 1
ATOM 708 N N . GLY A 1 87 ? 22.170 -1.525 -25.001 1.00 62.69 87 GLY A N 1
ATOM 709 C CA . GLY A 1 87 ? 23.484 -2.157 -24.844 1.00 62.69 87 GLY A CA 1
ATOM 710 C C . GLY A 1 87 ? 23.923 -2.907 -26.100 1.00 62.69 87 GLY A C 1
ATOM 711 O O . GLY A 1 87 ? 25.105 -2.909 -26.419 1.00 62.69 87 GLY A O 1
ATOM 712 N N . GLY A 1 88 ? 22.972 -3.429 -26.883 1.00 57.47 88 GLY A N 1
ATOM 713 C CA . GLY A 1 88 ? 23.218 -3.881 -28.253 1.00 57.47 88 GLY A CA 1
ATOM 714 C C . GLY A 1 88 ? 23.650 -2.761 -29.215 1.00 57.47 88 GLY A C 1
ATOM 715 O O . GLY A 1 88 ? 24.275 -3.060 -30.225 1.00 57.47 88 GLY A O 1
ATOM 716 N N . MET A 1 89 ? 23.380 -1.483 -28.898 1.00 52.53 89 MET A N 1
ATOM 717 C CA . MET A 1 89 ? 23.876 -0.314 -29.648 1.00 52.53 89 MET A CA 1
ATOM 718 C C . MET A 1 89 ? 25.192 0.269 -29.103 1.00 52.53 89 MET A C 1
ATOM 720 O O . MET A 1 89 ? 25.814 1.069 -29.790 1.00 52.53 89 MET A O 1
ATOM 724 N N . ALA A 1 90 ? 25.631 -0.114 -27.898 1.00 52.81 90 ALA A N 1
ATOM 725 C CA . ALA A 1 90 ? 26.901 0.324 -27.299 1.00 52.81 90 ALA A CA 1
ATOM 726 C C . ALA A 1 90 ? 28.068 -0.649 -27.575 1.00 52.81 90 ALA A C 1
ATOM 728 O O . ALA A 1 90 ? 29.135 -0.534 -26.976 1.00 52.81 90 ALA A O 1
ATOM 729 N N . GLY A 1 91 ? 27.849 -1.631 -28.455 1.00 54.25 91 GLY A N 1
ATOM 730 C CA . GLY A 1 91 ? 28.859 -2.567 -28.940 1.00 54.25 91 GLY A CA 1
ATOM 731 C C . GLY A 1 91 ? 29.551 -2.086 -30.218 1.00 54.25 91 GLY A C 1
ATOM 732 O O . GLY A 1 91 ? 29.407 -2.741 -31.248 1.00 54.25 91 GLY A O 1
ATOM 733 N N . TYR A 1 92 ? 30.271 -0.962 -30.145 1.00 47.88 92 TYR A N 1
ATOM 734 C CA . TYR A 1 92 ? 31.472 -0.634 -30.932 1.00 47.88 92 TYR A C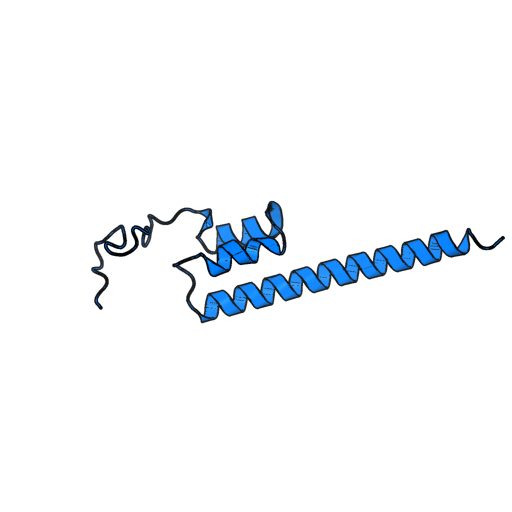A 1
ATOM 735 C C . TYR A 1 92 ? 32.247 0.502 -30.257 1.00 47.88 92 TYR A C 1
ATOM 737 O O . TYR A 1 92 ? 31.614 1.508 -29.863 1.00 47.88 92 TYR A O 1
#

pLDDT: mean 71.31, std 10.42, range [44.47, 89.56]

Solvent-accessible surface area (backbone atoms only — not comparable to full-atom values): 5435 Å² total; per-residue (Å²): 133,84,75,60,91,84,56,55,46,40,89,90,74,71,45,47,36,86,83,60,42,60,64,63,65,37,74,67,31,43,53,49,38,24,73,75,71,46,45,81,64,29,53,58,57,55,72,67,32,88,77,53,49,75,65,55,40,50,53,52,52,52,51,50,52,52,52,51,48,52,54,50,52,53,51,48,52,50,50,52,50,49,49,51,62,51,51,66,70,65,76,121

Secondary structure (DSSP, 8-state):
----TT-SB-TTT--B-GGGS-GGGSHHHHHHIIIIIIGGGGHHHHHH-SSS-HHHHHHHHHHHHHHHHHHHHHHHHHHHHHHHHHHTTS--

Sequence (92 aa):
MEIGAPDRYCRHCGKGQGEYIPWYYRHWGIILMTLFGLGPFGLILVWRSPLLSREARAAYTAAILLVTYLVADRLYRVWTFFQAAMGGMAGY

Foldseek 3Di:
DDDPPPDQADPVPRAGDDPNHPPCLDPVNLVCCCVPPQQLNSLVSLVPRPPDDPVNSVVVNVVSVVVSVVVVVVVVVVVVVVCVVVVVVVPD

Mean predicted aligned error: 12.17 Å